Protein AF-A0A524K7Y5-F1 (afdb_monomer)

Radius of gyration: 12.92 Å; Cα contacts (8 Å, |Δi|>4): 139; chains: 1; bounding box: 35×24×33 Å

Foldseek 3Di:
DWAKKAWDQQLHDGDIDGDDPDDDDDDDPPPCSVSSVQLVCCQPPVDHVNHHVVVCLVVRCVSGPDDQQDKTKMWIQDPVGITIDIRTD

Solvent-accessible surface area (backbone atoms only — not comparable to full-atom values): 5318 Å² total; per-residue (Å²): 97,70,40,36,39,40,33,34,48,57,78,75,36,67,52,76,47,80,47,62,100,76,78,85,84,82,76,63,90,88,69,46,60,67,52,54,55,42,42,52,44,24,37,76,74,40,26,56,93,86,39,58,38,95,82,34,58,70,61,59,51,71,62,48,87,63,64,89,75,41,62,32,36,25,40,37,37,30,79,89,46,75,46,72,35,75,49,71,106

Mean predicted aligned error: 5.83 Å

Nearest PDB structures (foldseek):
  3gdu-assembly1_A  TM=3.554E-01  e=2.032E+00  Escherichia coli K-12
  7co7-assembly1_D  TM=3.660E-01  e=3.596E+00  Pseudomonas aeruginosa PAO1
  5h8w-assembly1_A  TM=2.160E-01  e=1.389E+00  Thermoplasma acidophilum
  3d8p-assembly2_B  TM=2.014E-01  e=4.349E+00  Staphylococcus aureus subsp. aureus Mu50
  7co5-assembly1_J  TM=1.949E-01  e=3.375E+00  Pseudomonas aeruginosa PAO1

Secondary structure (DSSP, 8-state):
-EEEEEEEEETTEEEEEE--SS-----STTSSHHHHHHHHHHHHH-EETTEEGGGTHHHHHHT--S-TT--EEEEEEETTEEEEEEE--

Structure (mmCIF, N/CA/C/O backbone):
data_AF-A0A524K7Y5-F1
#
_entry.id   AF-A0A524K7Y5-F1
#
loop_
_atom_site.group_PDB
_atom_site.id
_atom_site.type_symbol
_atom_site.label_atom_id
_atom_site.label_alt_id
_atom_site.label_comp_id
_atom_site.label_asym_id
_atom_site.label_entity_id
_atom_site.label_seq_id
_atom_site.pdbx_PDB_ins_code
_atom_site.Cartn_x
_atom_site.Cartn_y
_atom_site.Cartn_z
_atom_site.occupancy
_atom_site.B_iso_or_equiv
_atom_site.auth_seq_id
_atom_site.auth_comp_id
_atom_site.auth_asym_id
_atom_site.auth_atom_id
_atom_site.pdbx_PDB_model_num
ATOM 1 N N . MET A 1 1 ? -8.356 -2.072 13.572 1.00 90.31 1 MET A N 1
ATOM 2 C CA . MET A 1 1 ? -8.808 -1.781 12.190 1.00 90.31 1 MET A CA 1
ATOM 3 C C . MET A 1 1 ? -7.793 -0.884 11.492 1.00 90.31 1 MET A C 1
ATOM 5 O O . MET A 1 1 ? -7.188 -0.079 12.185 1.00 90.31 1 MET A O 1
ATOM 9 N N . ILE A 1 2 ? -7.578 -1.001 10.172 1.00 94.38 2 ILE A N 1
ATOM 10 C CA . ILE A 1 2 ? -6.685 -0.087 9.423 1.00 94.38 2 ILE A CA 1
ATOM 11 C C . ILE A 1 2 ? -7.396 1.261 9.212 1.00 94.38 2 ILE A C 1
ATOM 13 O O . ILE A 1 2 ?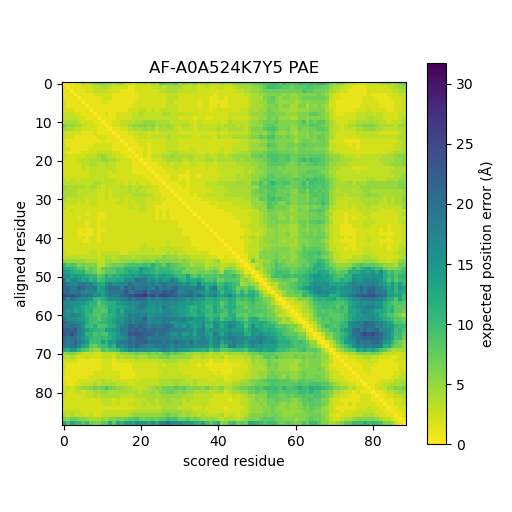 -8.566 1.289 8.840 1.00 94.38 2 ILE A O 1
ATOM 17 N N . ARG A 1 3 ? -6.685 2.364 9.458 1.00 96.88 3 ARG A N 1
ATOM 18 C CA . ARG A 1 3 ? -7.150 3.762 9.390 1.00 96.88 3 ARG A CA 1
ATOM 19 C C . ARG A 1 3 ? -6.480 4.574 8.292 1.00 96.88 3 ARG A C 1
ATOM 21 O O . ARG A 1 3 ? -7.080 5.510 7.770 1.00 96.88 3 ARG A O 1
ATOM 28 N N . LYS A 1 4 ? -5.235 4.248 7.958 1.00 97.81 4 LYS A N 1
ATOM 29 C CA . LYS A 1 4 ? -4.458 4.958 6.941 1.00 97.81 4 LYS A CA 1
ATOM 30 C C . LYS A 1 4 ? -3.556 3.978 6.211 1.00 97.81 4 LYS A C 1
ATOM 32 O O . LYS A 1 4 ? -3.006 3.075 6.837 1.00 97.81 4 LYS A O 1
ATOM 37 N N . ILE A 1 5 ? -3.412 4.191 4.912 1.00 97.44 5 ILE A N 1
ATOM 38 C CA . ILE A 1 5 ? -2.442 3.524 4.051 1.00 97.44 5 ILE A CA 1
ATOM 39 C C . ILE A 1 5 ? -1.594 4.621 3.417 1.00 97.44 5 ILE A C 1
ATOM 41 O O . ILE A 1 5 ? -2.144 5.519 2.778 1.00 97.44 5 ILE A O 1
ATOM 45 N N . GLU A 1 6 ? -0.280 4.545 3.559 1.00 97.50 6 GLU A N 1
ATOM 46 C CA . GLU A 1 6 ? 0.670 5.355 2.802 1.00 97.50 6 GLU A CA 1
ATOM 47 C C . GLU A 1 6 ? 1.494 4.439 1.919 1.00 97.50 6 GLU A C 1
ATOM 49 O O . GLU A 1 6 ? 2.022 3.426 2.362 1.00 97.50 6 GLU A O 1
ATOM 54 N N . ILE A 1 7 ? 1.538 4.771 0.638 1.00 94.44 7 ILE A N 1
ATOM 55 C CA . ILE A 1 7 ? 2.208 3.995 -0.391 1.00 94.44 7 ILE A CA 1
ATOM 56 C C . ILE A 1 7 ? 3.262 4.907 -1.001 1.00 94.44 7 ILE A C 1
ATOM 58 O O . ILE A 1 7 ? 2.907 5.987 -1.476 1.00 94.44 7 ILE A O 1
ATOM 62 N N . GLN A 1 8 ? 4.515 4.461 -1.019 1.00 92.19 8 GLN A N 1
ATOM 63 C CA . GLN A 1 8 ? 5.618 5.129 -1.702 1.00 92.19 8 GLN A CA 1
ATOM 64 C C . GLN A 1 8 ? 6.163 4.216 -2.793 1.00 92.19 8 GLN A C 1
ATOM 66 O O . GLN A 1 8 ? 6.609 3.097 -2.532 1.00 92.19 8 GLN A O 1
ATOM 71 N N . ASN A 1 9 ? 6.074 4.701 -4.031 1.00 87.19 9 ASN A N 1
ATOM 72 C CA . ASN A 1 9 ? 6.596 4.066 -5.238 1.00 87.19 9 ASN A CA 1
ATOM 73 C C . ASN A 1 9 ? 6.158 2.607 -5.490 1.00 87.19 9 ASN A C 1
ATOM 75 O O . ASN A 1 9 ? 6.725 1.909 -6.334 1.00 87.19 9 ASN A O 1
ATOM 79 N N . PHE A 1 10 ? 5.093 2.126 -4.848 1.00 86.00 10 PHE A N 1
ATOM 80 C CA . PHE A 1 10 ? 4.597 0.766 -5.051 1.00 86.00 10 PHE A CA 1
ATOM 81 C C . PHE A 1 10 ? 3.959 0.620 -6.430 1.00 86.00 10 PHE A C 1
ATOM 83 O O . PHE A 1 10 ? 2.841 1.077 -6.672 1.00 86.00 10 PHE A O 1
ATOM 90 N N . ARG A 1 11 ? 4.698 -0.003 -7.360 1.00 82.56 11 ARG A N 1
ATOM 91 C CA . ARG A 1 11 ? 4.403 -0.002 -8.807 1.00 82.56 11 ARG A CA 1
ATOM 92 C C . ARG A 1 11 ? 4.291 1.404 -9.395 1.00 82.56 11 ARG A C 1
ATOM 94 O O . ARG A 1 11 ? 3.354 1.694 -10.141 1.00 82.56 11 ARG A O 1
ATOM 101 N N . GLY A 1 12 ? 5.205 2.287 -8.996 1.00 80.31 12 GLY A N 1
ATOM 102 C CA . GLY A 1 12 ? 5.213 3.680 -9.446 1.00 80.31 12 GLY A CA 1
ATOM 103 C C . GLY A 1 12 ? 4.017 4.491 -8.943 1.00 80.31 12 GLY A C 1
ATOM 104 O O . GLY A 1 12 ? 3.677 5.515 -9.527 1.00 80.31 12 GLY A O 1
ATOM 105 N N . GLN A 1 13 ? 3.330 4.023 -7.897 1.00 85.00 13 GLN A N 1
ATOM 106 C CA . GLN A 1 13 ? 2.255 4.762 -7.249 1.00 85.00 13 GLN A CA 1
ATOM 107 C C . GLN A 1 13 ? 2.738 5.304 -5.913 1.00 85.00 13 GLN A C 1
ATOM 109 O O . GLN A 1 13 ? 3.178 4.536 -5.060 1.00 85.00 13 GLN A O 1
ATOM 114 N N . THR A 1 14 ? 2.538 6.602 -5.718 1.00 91.62 14 THR A N 1
ATOM 115 C CA . THR A 1 14 ? 2.676 7.258 -4.421 1.00 91.62 14 THR A CA 1
ATOM 116 C C . THR A 1 14 ? 1.334 7.859 -4.042 1.00 91.62 14 THR A C 1
ATOM 118 O O . THR A 1 14 ? 0.776 8.655 -4.799 1.00 91.62 14 THR A O 1
ATOM 121 N N . LYS A 1 15 ? 0.754 7.412 -2.925 1.00 93.38 15 LYS A N 1
ATOM 122 C CA . LYS A 1 15 ? -0.561 7.884 -2.472 1.00 93.38 15 LYS A CA 1
ATOM 123 C C . LYS A 1 15 ? -0.788 7.645 -0.987 1.00 93.38 15 LYS A C 1
ATOM 125 O O . LYS A 1 15 ? -0.296 6.672 -0.423 1.00 93.38 15 LYS A O 1
ATOM 130 N N . THR A 1 16 ? -1.659 8.470 -0.422 1.00 96.69 16 THR A N 1
ATOM 131 C CA . THR A 1 16 ? -2.192 8.310 0.930 1.00 96.69 16 THR A CA 1
ATOM 132 C C . THR A 1 16 ? -3.694 8.060 0.850 1.00 96.69 16 THR A C 1
ATOM 134 O O . THR A 1 16 ? -4.411 8.777 0.153 1.00 96.69 16 THR A O 1
ATOM 137 N N . VAL A 1 17 ? -4.175 7.030 1.544 1.00 95.31 17 VAL A N 1
ATOM 138 C CA . VAL A 1 17 ? -5.592 6.654 1.607 1.00 95.31 17 VAL A CA 1
ATOM 139 C C . VAL A 1 17 ? -6.022 6.612 3.067 1.00 95.31 17 VAL A C 1
ATOM 141 O O . VAL A 1 17 ? -5.478 5.843 3.857 1.00 95.31 17 VAL A O 1
ATOM 144 N N . HIS A 1 18 ? -7.012 7.426 3.420 1.00 96.44 18 HIS A N 1
ATOM 145 C CA . HIS A 1 18 ? -7.673 7.366 4.721 1.00 96.44 18 HIS A CA 1
ATOM 146 C C . HIS A 1 18 ? -8.853 6.398 4.647 1.00 96.44 18 HIS A C 1
ATOM 148 O O . HIS A 1 18 ? -9.581 6.391 3.655 1.00 96.44 18 HIS A O 1
ATOM 154 N N . LEU A 1 19 ? -9.014 5.572 5.680 1.00 95.56 19 LEU A N 1
ATOM 155 C CA . LEU A 1 19 ? -10.026 4.525 5.739 1.00 95.56 19 LEU A CA 1
ATOM 156 C C . LEU A 1 19 ? -11.000 4.753 6.895 1.00 95.56 19 LEU A C 1
ATOM 158 O O . LEU A 1 19 ? -10.593 5.042 8.022 1.00 95.56 19 LEU A O 1
ATOM 162 N N . ASP A 1 20 ? -12.278 4.526 6.613 1.00 95.06 20 ASP A N 1
ATOM 163 C CA . ASP A 1 20 ? -13.354 4.459 7.603 1.00 95.06 20 ASP A CA 1
ATOM 164 C C . ASP A 1 20 ? -13.929 3.030 7.684 1.00 95.06 20 ASP A C 1
ATOM 166 O O . ASP A 1 20 ? -13.336 2.087 7.158 1.00 95.06 20 ASP A O 1
ATOM 170 N N . ARG A 1 21 ? -15.071 2.833 8.349 1.00 92.56 21 ARG A N 1
ATOM 171 C CA . ARG A 1 21 ? -15.731 1.534 8.573 1.00 92.56 21 ARG A CA 1
ATOM 172 C C . ARG A 1 21 ? -15.946 0.727 7.294 1.00 92.56 21 ARG A C 1
ATOM 174 O O . ARG A 1 21 ? -15.732 -0.482 7.298 1.00 92.56 21 ARG A O 1
ATOM 181 N N . ILE A 1 22 ? -16.362 1.392 6.218 1.00 95.25 22 ILE A N 1
ATOM 182 C CA . ILE A 1 22 ? -16.583 0.799 4.897 1.00 95.25 22 ILE A CA 1
ATOM 183 C C . ILE A 1 22 ? -15.921 1.710 3.868 1.00 95.25 22 ILE A C 1
ATOM 185 O O . ILE A 1 22 ? -16.194 2.905 3.837 1.00 95.25 22 ILE A O 1
ATOM 189 N N . ASN A 1 23 ? -15.072 1.139 3.013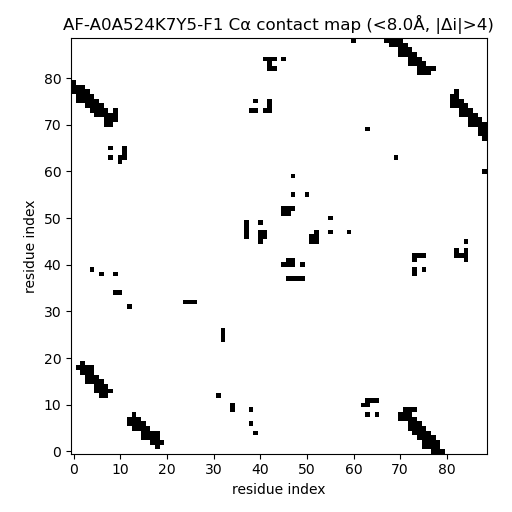 1.00 94.50 23 ASN A N 1
ATOM 190 C CA . ASN A 1 23 ? -14.349 1.880 1.982 1.00 94.50 23 ASN A CA 1
ATOM 191 C C . ASN A 1 23 ? -14.604 1.251 0.619 1.00 94.50 23 ASN A C 1
ATOM 193 O O . ASN A 1 23 ? -14.486 0.036 0.460 1.00 94.50 23 ASN A O 1
ATOM 197 N N . ILE A 1 24 ? -14.909 2.086 -0.370 1.00 96.00 24 ILE A N 1
ATOM 198 C CA . ILE A 1 24 ? -15.113 1.657 -1.752 1.00 96.00 24 ILE A CA 1
ATOM 199 C C . ILE A 1 24 ? -13.959 2.199 -2.588 1.00 96.00 24 ILE A C 1
ATOM 201 O O . ILE A 1 24 ? -13.767 3.407 -2.692 1.00 96.00 24 ILE A O 1
ATOM 205 N N . ILE A 1 25 ? -13.199 1.298 -3.212 1.00 93.31 25 ILE A N 1
ATOM 206 C CA . ILE A 1 25 ? -12.121 1.652 -4.139 1.00 93.31 25 ILE A CA 1
ATOM 207 C C . ILE A 1 25 ? -12.620 1.409 -5.564 1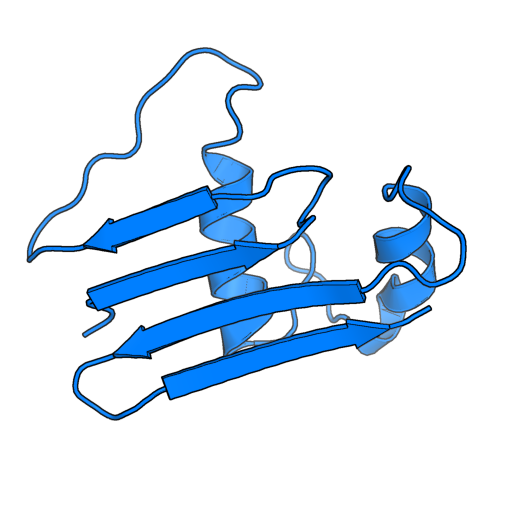.00 93.31 25 ILE A C 1
ATOM 209 O O . ILE A 1 25 ? -12.681 0.272 -6.030 1.00 93.31 25 ILE A O 1
ATOM 213 N N . ALA A 1 26 ? -12.953 2.487 -6.272 1.00 95.75 26 ALA A N 1
ATOM 214 C CA . ALA A 1 26 ? -13.459 2.449 -7.642 1.00 95.75 26 ALA A CA 1
ATOM 215 C C . ALA A 1 26 ? -12.599 3.297 -8.592 1.00 95.75 26 ALA A C 1
ATOM 217 O O . ALA A 1 26 ? -11.837 4.165 -8.173 1.00 95.75 26 ALA A O 1
ATOM 218 N N . GLY A 1 27 ? -12.693 3.021 -9.893 1.00 95.00 27 GLY A N 1
ATOM 219 C CA . GLY A 1 27 ? -11.920 3.719 -10.920 1.00 95.00 27 GLY A CA 1
ATOM 220 C C . GLY A 1 27 ? -11.753 2.902 -12.197 1.00 95.00 27 GLY A C 1
ATOM 221 O O . GLY A 1 27 ? -12.025 1.698 -12.221 1.00 95.00 27 GLY A O 1
ATOM 222 N N . LYS A 1 28 ? -11.276 3.554 -13.262 1.00 97.12 28 LYS A N 1
ATOM 223 C CA . LYS A 1 28 ? -11.044 2.940 -14.582 1.00 97.12 28 LYS A CA 1
ATOM 224 C C . LYS A 1 28 ? -10.032 1.784 -14.520 1.00 97.12 28 LYS A C 1
ATOM 226 O O . LYS A 1 28 ? -9.291 1.620 -13.546 1.00 97.12 28 LYS A O 1
ATOM 231 N N . ASN A 1 29 ? -9.994 0.950 -15.555 1.00 95.00 29 ASN A N 1
ATOM 232 C CA . ASN A 1 29 ? -8.948 -0.068 -15.686 1.00 95.00 29 ASN A CA 1
ATOM 233 C C . ASN A 1 29 ? -7.562 0.594 -15.668 1.00 95.00 29 ASN A C 1
ATOM 235 O O . ASN A 1 29 ? -7.394 1.695 -16.181 1.00 95.00 29 ASN A O 1
ATOM 239 N N . GLY A 1 30 ? -6.598 -0.038 -14.995 1.00 88.62 30 GLY A N 1
ATOM 240 C CA . GLY A 1 30 ? -5.257 0.527 -14.807 1.00 88.62 30 GLY A CA 1
ATOM 241 C C . GLY A 1 30 ? -5.130 1.608 -13.723 1.00 88.62 30 GLY A C 1
ATOM 242 O O . GLY A 1 30 ? -4.013 1.975 -13.389 1.00 88.62 30 GLY A O 1
ATOM 243 N N . SER A 1 31 ? -6.216 2.061 -13.077 1.00 90.31 31 SER A N 1
ATOM 244 C CA . SER A 1 31 ? -6.156 3.135 -12.060 1.00 90.31 31 SER A CA 1
ATOM 245 C C . SER A 1 31 ? -5.477 2.755 -10.729 1.00 90.31 31 SER A C 1
ATOM 247 O O . SER A 1 31 ? -5.481 3.537 -9.781 1.00 90.31 31 SER A O 1
ATOM 249 N N . GLY A 1 32 ? -4.946 1.533 -10.613 1.00 89.94 32 GLY A N 1
ATOM 250 C CA . GLY A 1 32 ? -4.230 1.077 -9.419 1.00 89.94 32 GLY A CA 1
ATOM 251 C C . GLY A 1 32 ? -5.106 0.581 -8.262 1.00 89.94 32 GLY A C 1
ATOM 252 O O . GLY A 1 32 ? -4.629 0.539 -7.133 1.00 89.94 32 GLY A O 1
ATOM 253 N N . LYS A 1 33 ? -6.361 0.171 -8.508 1.00 94.38 33 LYS A N 1
ATOM 254 C CA . LYS A 1 33 ? -7.247 -0.408 -7.470 1.00 94.38 33 LYS A CA 1
ATOM 255 C C . LYS A 1 33 ? -6.632 -1.652 -6.821 1.00 94.38 33 LYS A C 1
ATOM 257 O O . LYS A 1 33 ? -6.397 -1.677 -5.619 1.00 94.38 33 LYS A O 1
ATOM 262 N N . SER A 1 34 ? -6.280 -2.650 -7.636 1.00 92.38 34 SER A N 1
ATOM 263 C CA . SER A 1 34 ? -5.598 -3.864 -7.168 1.00 92.38 34 SER A CA 1
ATOM 264 C C . SER A 1 34 ? -4.208 -3.561 -6.606 1.00 92.38 34 SER A C 1
ATOM 266 O O . SER A 1 34 ? -3.727 -4.296 -5.759 1.00 92.38 34 SER A O 1
ATOM 268 N N . THR A 1 35 ? -3.562 -2.471 -7.036 1.00 91.12 35 THR A N 1
ATOM 269 C CA . THR A 1 35 ? -2.285 -2.026 -6.457 1.00 91.12 35 THR A CA 1
ATOM 270 C C . THR A 1 35 ? -2.443 -1.640 -4.988 1.00 91.12 35 THR A C 1
ATOM 272 O O . THR A 1 35 ? -1.580 -1.997 -4.200 1.00 91.12 35 THR A O 1
ATOM 275 N N . ILE A 1 36 ? -3.551 -0.996 -4.598 1.00 92.88 36 ILE A N 1
ATOM 276 C CA . ILE A 1 36 ? -3.829 -0.690 -3.184 1.00 92.88 36 ILE A CA 1
ATOM 277 C C . ILE A 1 36 ? -4.020 -1.983 -2.383 1.00 92.88 36 ILE A C 1
ATOM 279 O O . ILE A 1 36 ? -3.416 -2.137 -1.329 1.00 92.88 36 ILE A O 1
ATOM 283 N N . ALA A 1 37 ? -4.802 -2.936 -2.901 1.00 92.06 37 ALA A N 1
ATOM 284 C CA . ALA A 1 37 ? -4.997 -4.225 -2.235 1.00 92.06 37 ALA A CA 1
ATOM 285 C C . ALA A 1 37 ? -3.671 -4.990 -2.057 1.00 92.06 37 ALA A C 1
ATOM 287 O O . ALA A 1 37 ? -3.374 -5.466 -0.966 1.00 92.06 37 ALA A O 1
ATOM 288 N N . HIS A 1 38 ? -2.834 -5.037 -3.099 1.00 90.62 38 HIS A N 1
ATOM 289 C CA . HIS A 1 38 ? -1.512 -5.662 -3.022 1.00 90.62 38 HIS A CA 1
ATOM 290 C C . HIS A 1 38 ? -0.542 -4.915 -2.101 1.00 90.62 38 HIS A C 1
ATOM 292 O O . HIS A 1 38 ? 0.321 -5.552 -1.518 1.00 90.62 38 HIS A O 1
ATOM 298 N N . ALA A 1 39 ? -0.655 -3.591 -1.964 1.00 91.12 39 ALA A N 1
ATOM 299 C CA . ALA A 1 39 ? 0.166 -2.832 -1.023 1.00 91.12 39 ALA A CA 1
ATOM 300 C C . ALA A 1 39 ? -0.159 -3.220 0.431 1.00 91.12 39 ALA A C 1
ATOM 302 O O . ALA A 1 39 ? 0.749 -3.382 1.241 1.00 91.12 39 ALA A O 1
ATOM 303 N N . ILE A 1 40 ? -1.442 -3.433 0.747 1.00 92.88 40 ILE A N 1
ATOM 304 C CA . ILE A 1 40 ? -1.871 -3.919 2.068 1.00 92.88 40 ILE A CA 1
ATOM 305 C C . ILE A 1 40 ? -1.322 -5.331 2.327 1.00 92.88 40 ILE A C 1
ATOM 307 O O . ILE A 1 40 ? -0.727 -5.569 3.375 1.00 92.88 40 ILE A O 1
ATOM 311 N N . ASP A 1 41 ? -1.485 -6.246 1.368 1.00 91.44 41 ASP A N 1
ATOM 312 C CA . ASP A 1 41 ? -0.961 -7.623 1.435 1.00 91.44 41 ASP A CA 1
ATOM 313 C C . ASP A 1 41 ? 0.570 -7.641 1.606 1.00 91.44 41 ASP A C 1
ATOM 315 O O . ASP A 1 41 ? 1.104 -8.320 2.483 1.00 91.44 41 ASP A O 1
ATOM 319 N N . PHE A 1 42 ? 1.274 -6.792 0.854 1.00 89.12 42 PHE A N 1
ATOM 320 C CA . PHE A 1 42 ? 2.709 -6.574 0.997 1.00 89.12 42 PHE A CA 1
ATOM 321 C C . PHE A 1 42 ? 3.078 -6.111 2.403 1.00 89.12 42 PHE A C 1
ATOM 323 O O . PHE A 1 42 ? 3.923 -6.734 3.037 1.00 89.12 42 PHE A O 1
ATOM 330 N N . ALA A 1 43 ? 2.451 -5.056 2.923 1.00 91.31 43 ALA A N 1
ATOM 331 C CA . ALA A 1 43 ? 2.796 -4.530 4.239 1.00 91.31 43 ALA A CA 1
ATOM 332 C C . ALA A 1 43 ? 2.613 -5.584 5.3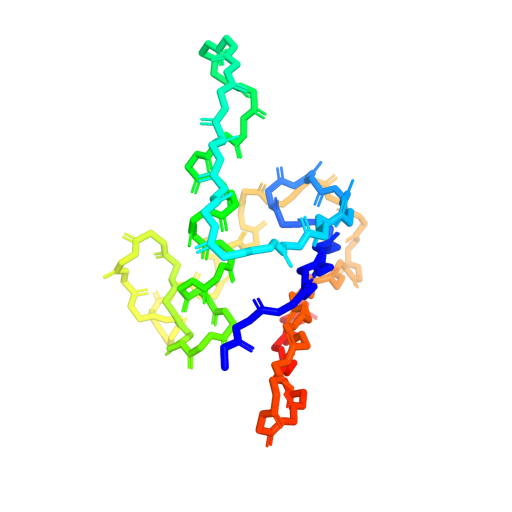42 1.00 91.31 43 ALA A C 1
ATOM 334 O O . ALA A 1 43 ? 3.520 -5.791 6.151 1.00 91.31 43 ALA A O 1
ATOM 335 N N . ILE A 1 44 ? 1.476 -6.288 5.333 1.00 91.25 44 ILE A N 1
ATOM 336 C CA . ILE A 1 44 ? 1.115 -7.245 6.384 1.00 91.25 44 ILE A CA 1
ATOM 337 C C . ILE A 1 44 ? 1.927 -8.536 6.257 1.00 91.25 44 ILE A C 1
ATOM 339 O O . ILE A 1 44 ? 2.596 -8.938 7.208 1.00 91.25 44 ILE A O 1
ATOM 343 N N . PHE A 1 45 ? 1.900 -9.175 5.091 1.00 88.56 45 PHE A N 1
ATOM 344 C CA . PHE A 1 45 ? 2.405 -10.540 4.924 1.00 88.56 45 PHE A CA 1
ATOM 345 C C . PHE A 1 45 ? 3.740 -10.605 4.198 1.00 88.56 45 PHE A C 1
ATOM 347 O O . PHE A 1 45 ? 4.438 -11.608 4.277 1.00 88.56 45 PHE A O 1
ATOM 354 N N . GLY A 1 46 ? 4.138 -9.528 3.528 1.00 84.75 46 GLY A N 1
ATOM 355 C CA . GLY A 1 46 ? 5.315 -9.563 2.679 1.00 84.75 46 GLY A CA 1
ATOM 356 C C . GLY A 1 46 ? 5.072 -10.328 1.392 1.00 84.75 46 GLY A C 1
ATOM 357 O O . GLY A 1 46 ? 5.987 -10.949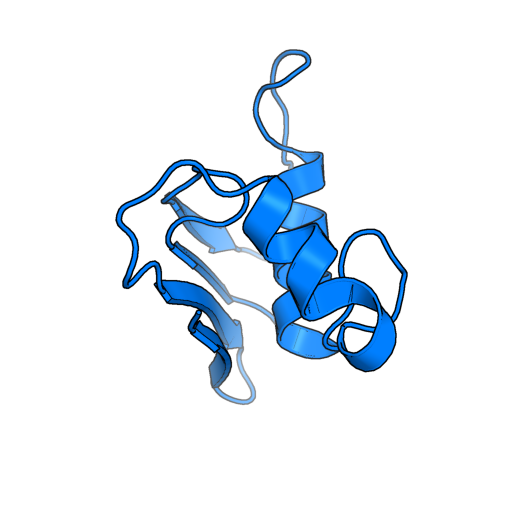 0.869 1.00 84.75 46 GLY A O 1
ATOM 358 N N . HIS A 1 47 ? 3.849 -10.311 0.878 1.00 84.62 47 HIS A N 1
ATOM 359 C CA . HIS A 1 47 ? 3.569 -10.883 -0.426 1.00 84.62 47 HIS A CA 1
ATOM 360 C C . HIS A 1 47 ? 3.671 -9.823 -1.519 1.00 84.62 47 HIS A C 1
ATOM 362 O O . HIS A 1 47 ? 3.308 -8.658 -1.341 1.00 84.62 47 HIS A O 1
ATOM 368 N N . TYR A 1 48 ? 4.098 -10.243 -2.701 1.00 76.75 48 TYR A N 1
ATOM 369 C CA . TYR A 1 48 ? 3.990 -9.457 -3.920 1.00 76.75 48 TYR A CA 1
ATOM 370 C C . TYR A 1 48 ? 3.212 -10.263 -4.959 1.00 76.75 48 TYR A C 1
ATOM 372 O O . TYR A 1 48 ? 3.658 -11.322 -5.375 1.00 76.75 48 TYR A O 1
ATOM 380 N N . ARG A 1 49 ? 2.025 -9.789 -5.374 1.00 71.38 49 ARG A N 1
ATOM 381 C CA . ARG A 1 49 ? 1.071 -10.556 -6.221 1.00 71.38 49 ARG A CA 1
ATOM 382 C C . ARG A 1 49 ? 0.662 -11.921 -5.637 1.00 71.38 49 ARG A C 1
ATOM 384 O O . ARG A 1 49 ? 0.372 -12.835 -6.401 1.00 71.38 49 ARG A O 1
ATOM 391 N N . GLY A 1 50 ? 0.624 -12.065 -4.314 1.00 67.25 50 GLY A N 1
ATOM 392 C CA . GLY A 1 50 ? 0.286 -13.340 -3.674 1.00 67.25 50 GLY A CA 1
ATOM 393 C C . GLY A 1 50 ? 1.408 -14.387 -3.696 1.00 67.25 50 GLY A C 1
ATOM 394 O O . GLY A 1 50 ? 1.166 -15.520 -3.298 1.00 67.25 50 GLY A O 1
ATOM 395 N N . SER A 1 51 ? 2.620 -14.027 -4.134 1.00 69.62 51 SER A N 1
ATOM 396 C CA . SER A 1 51 ? 3.836 -14.823 -3.920 1.00 69.62 51 SER A CA 1
ATOM 397 C C . SER A 1 51 ? 4.693 -14.216 -2.813 1.00 69.62 51 SER A C 1
ATOM 399 O O . SER A 1 51 ? 4.706 -12.997 -2.643 1.00 69.62 51 SER A O 1
ATOM 401 N N . ASP A 1 52 ? 5.421 -15.058 -2.085 1.00 67.19 52 ASP A N 1
ATOM 402 C CA . ASP A 1 52 ? 6.319 -14.640 -1.008 1.00 67.19 52 ASP A CA 1
ATOM 403 C C . ASP A 1 52 ? 7.466 -13.754 -1.544 1.00 67.19 52 ASP A C 1
ATOM 405 O O . ASP A 1 52 ? 8.105 -14.074 -2.557 1.00 67.19 52 ASP A O 1
ATOM 409 N N . LEU A 1 53 ? 7.726 -12.621 -0.878 1.00 63.94 53 LEU A N 1
ATOM 410 C CA . LEU A 1 53 ? 8.798 -11.675 -1.224 1.00 63.94 53 LEU A CA 1
ATOM 411 C C . LEU A 1 53 ? 10.172 -12.335 -1.263 1.00 63.94 53 LEU A C 1
ATOM 413 O O . LEU A 1 53 ? 10.994 -11.948 -2.095 1.00 63.94 53 LEU A O 1
ATOM 417 N N . ALA A 1 54 ? 10.413 -13.336 -0.409 1.00 55.84 54 ALA A N 1
ATOM 418 C CA . ALA A 1 54 ? 11.685 -14.059 -0.363 1.00 55.84 54 ALA A CA 1
ATOM 419 C C . ALA A 1 54 ? 12.056 -14.698 -1.716 1.00 55.84 54 ALA A C 1
ATOM 421 O O . ALA A 1 54 ? 13.230 -14.933 -1.984 1.00 55.84 54 ALA A O 1
ATOM 422 N N . GLN A 1 55 ? 11.068 -14.941 -2.584 1.00 57.12 55 GLN A N 1
ATOM 423 C CA . GLN A 1 55 ? 11.261 -15.519 -3.916 1.00 57.12 55 GLN A CA 1
ATOM 424 C C . GLN A 1 55 ? 11.198 -14.482 -5.050 1.00 57.12 55 GLN A C 1
ATOM 426 O O . GLN A 1 55 ? 11.394 -14.836 -6.210 1.00 57.12 55 GLN A O 1
ATOM 431 N N . THR A 1 56 ? 10.883 -13.214 -4.755 1.00 61.16 56 THR A N 1
ATOM 432 C CA . THR A 1 56 ? 10.478 -12.231 -5.777 1.00 61.16 56 THR A CA 1
ATOM 433 C C . THR A 1 56 ? 11.075 -10.833 -5.627 1.00 61.16 56 THR A C 1
ATOM 435 O O . THR A 1 56 ? 10.679 -9.959 -6.392 1.00 61.16 56 THR A O 1
ATOM 438 N N . ALA A 1 57 ? 12.040 -10.592 -4.731 1.00 61.59 57 ALA A N 1
ATOM 439 C CA . ALA A 1 57 ? 12.688 -9.278 -4.591 1.00 61.59 57 ALA A CA 1
ATOM 440 C C . ALA A 1 57 ? 13.180 -8.704 -5.941 1.00 61.59 57 ALA A C 1
ATOM 442 O O . ALA A 1 57 ? 12.803 -7.590 -6.307 1.00 61.59 57 ALA A O 1
ATOM 443 N N . ASP A 1 58 ? 13.877 -9.505 -6.752 1.00 62.44 58 ASP A N 1
ATOM 444 C CA . ASP A 1 58 ? 14.313 -9.103 -8.100 1.00 62.44 58 ASP A CA 1
ATOM 445 C C . ASP A 1 58 ? 13.132 -8.812 -9.042 1.00 62.44 58 ASP A C 1
ATOM 447 O O . ASP A 1 58 ? 13.145 -7.854 -9.817 1.00 62.44 58 ASP A O 1
ATOM 451 N N . ALA A 1 59 ? 12.055 -9.598 -8.948 1.00 63.25 59 ALA A N 1
ATOM 452 C CA . ALA A 1 59 ? 10.842 -9.395 -9.738 1.00 63.25 59 ALA A CA 1
ATOM 453 C C . ALA A 1 59 ? 10.077 -8.126 -9.318 1.00 63.25 59 ALA A C 1
ATOM 455 O O . ALA A 1 59 ? 9.488 -7.452 -10.168 1.00 63.25 59 ALA A O 1
ATOM 456 N N . VAL A 1 60 ? 10.103 -7.768 -8.032 1.00 63.38 60 VAL A N 1
ATOM 457 C CA . VAL A 1 60 ? 9.493 -6.544 -7.493 1.00 63.38 60 VAL A CA 1
ATOM 458 C C . VAL A 1 60 ? 10.205 -5.316 -8.056 1.00 63.38 60 VAL A C 1
ATOM 460 O O . VAL A 1 60 ? 9.530 -4.399 -8.536 1.00 63.38 60 VAL A O 1
ATOM 463 N N . PHE A 1 61 ? 11.542 -5.327 -8.071 1.00 64.06 61 PHE A N 1
ATOM 464 C CA . PHE A 1 61 ? 12.350 -4.231 -8.611 1.00 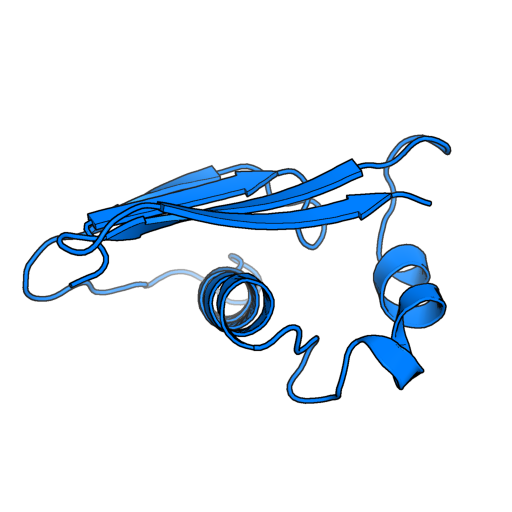64.06 61 PHE A CA 1
ATOM 465 C C . PHE A 1 61 ? 12.391 -4.186 -10.139 1.00 64.06 61 PHE A C 1
ATOM 467 O O . PHE A 1 61 ? 12.478 -3.100 -10.700 1.00 64.06 61 PHE A O 1
ATOM 474 N N . SER A 1 62 ? 12.223 -5.312 -10.839 1.00 61.78 62 SER A N 1
ATOM 475 C CA . SER A 1 62 ? 12.128 -5.318 -12.312 1.00 61.78 62 SER A CA 1
ATOM 476 C C . SER A 1 62 ? 10.939 -4.507 -12.856 1.00 61.78 62 SER A C 1
ATOM 478 O O . SER A 1 62 ? 10.978 -4.008 -13.978 1.00 61.78 62 SER A O 1
ATOM 480 N N . ALA A 1 63 ? 9.880 -4.345 -12.054 1.00 57.59 63 ALA A N 1
ATOM 481 C CA . ALA A 1 63 ? 8.709 -3.527 -12.377 1.00 57.59 63 ALA A CA 1
ATOM 482 C C . ALA A 1 63 ? 8.819 -2.081 -11.852 1.00 57.59 63 ALA A C 1
ATOM 484 O O . ALA A 1 63 ? 7.861 -1.309 -11.961 1.00 57.59 63 ALA A O 1
ATOM 485 N N . TYR A 1 64 ? 9.950 -1.733 -11.242 1.00 60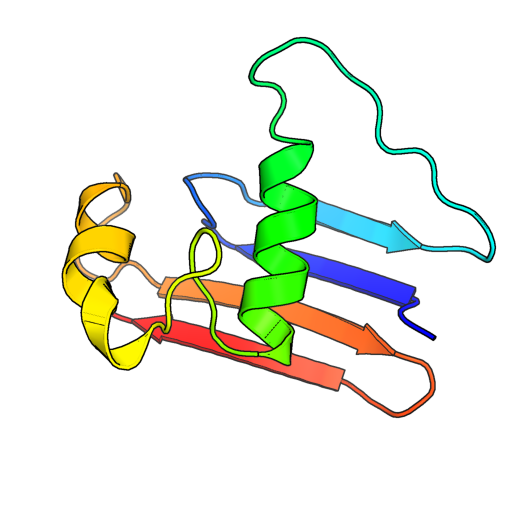.66 64 TYR A N 1
ATOM 486 C CA . TYR A 1 64 ? 10.229 -0.434 -10.657 1.00 60.66 64 TYR A CA 1
ATOM 487 C C . TYR A 1 64 ? 11.050 0.396 -11.649 1.00 60.66 64 TYR A C 1
ATOM 489 O O . TYR A 1 64 ? 12.127 -0.007 -12.070 1.00 60.66 64 TYR A O 1
ATOM 497 N N . SER A 1 65 ? 10.529 1.554 -12.052 1.00 54.62 65 SER A N 1
ATOM 498 C CA . SER A 1 65 ? 11.194 2.465 -13.004 1.00 54.62 65 SER A CA 1
ATOM 499 C C . SER A 1 65 ? 11.796 3.701 -12.322 1.00 54.62 65 SER A C 1
ATOM 501 O O . SER A 1 65 ? 12.033 4.709 -12.981 1.00 54.62 65 SER A O 1
ATOM 503 N N . GLY A 1 66 ? 11.954 3.660 -10.995 1.00 60.03 66 GLY A N 1
ATOM 504 C CA . GLY A 1 66 ? 12.549 4.740 -10.208 1.00 60.03 66 GLY A CA 1
ATOM 505 C C . GLY A 1 66 ? 14.084 4.723 -10.225 1.00 60.03 66 GLY A C 1
ATOM 506 O O . GLY A 1 66 ? 14.672 3.838 -10.847 1.00 60.03 66 GLY A O 1
ATOM 507 N N . PRO A 1 67 ? 14.729 5.699 -9.562 1.00 58.38 67 PRO A N 1
ATOM 508 C CA . PRO A 1 67 ? 16.188 5.781 -9.470 1.00 58.38 67 PRO A CA 1
ATOM 509 C C . PRO A 1 67 ? 16.807 4.516 -8.845 1.00 58.38 67 PRO A C 1
ATOM 511 O O . PRO A 1 67 ? 16.121 3.734 -8.187 1.00 58.38 67 PRO A O 1
ATOM 514 N N . ASP A 1 68 ? 18.101 4.290 -9.099 1.00 58.53 68 ASP A N 1
ATOM 515 C CA . ASP A 1 68 ? 18.817 3.057 -8.725 1.00 58.53 68 ASP A CA 1
ATOM 516 C C . ASP A 1 68 ? 18.920 2.806 -7.210 1.00 58.53 68 ASP A C 1
ATOM 518 O O . ASP A 1 68 ? 19.243 1.693 -6.806 1.00 58.53 68 ASP A O 1
ATOM 522 N N . ASP A 1 69 ? 18.583 3.797 -6.385 1.00 63.34 69 ASP A N 1
ATOM 523 C CA . ASP A 1 69 ? 18.429 3.726 -4.926 1.00 63.34 69 ASP A CA 1
ATOM 524 C C . ASP A 1 69 ? 16.972 3.475 -4.483 1.00 63.34 69 ASP A C 1
ATOM 526 O O . ASP A 1 69 ? 16.611 3.689 -3.326 1.00 63.34 69 ASP A O 1
ATOM 530 N N . GLY A 1 70 ? 16.115 3.051 -5.416 1.00 68.88 70 GLY A N 1
ATOM 531 C CA . GLY A 1 70 ? 14.667 3.019 -5.271 1.00 68.88 70 GLY A CA 1
ATOM 532 C C . GLY A 1 70 ? 14.164 2.340 -3.999 1.00 68.88 70 GLY A C 1
ATOM 533 O O . GLY A 1 70 ? 14.129 1.114 -3.908 1.00 68.88 70 GLY A O 1
ATOM 534 N N . GLU A 1 71 ? 13.681 3.149 -3.054 1.00 80.62 71 GLU A N 1
ATOM 535 C CA . GLU A 1 71 ? 12.940 2.674 -1.887 1.00 80.62 71 GLU A CA 1
ATOM 536 C C . GLU A 1 71 ? 11.448 2.538 -2.214 1.00 80.62 71 GLU A C 1
ATOM 538 O O . GLU A 1 71 ? 10.760 3.490 -2.604 1.00 80.62 71 GLU A O 1
ATOM 543 N N . LEU A 1 72 ? 10.949 1.330 -1.989 1.00 85.81 72 LEU A N 1
ATOM 544 C CA . LEU A 1 72 ? 9.539 0.986 -1.956 1.00 85.81 72 LEU A CA 1
ATOM 545 C C . LEU A 1 72 ? 9.090 0.916 -0.497 1.00 85.81 72 LEU A C 1
ATOM 547 O O . LEU A 1 72 ? 9.631 0.105 0.256 1.00 85.81 72 LEU A O 1
ATOM 551 N N . SER A 1 73 ? 8.052 1.659 -0.113 1.00 90.81 73 SER A N 1
ATOM 552 C CA . SER A 1 73 ? 7.444 1.492 1.211 1.00 90.81 73 SER A CA 1
ATOM 553 C C . SER A 1 73 ? 5.925 1.431 1.172 1.00 90.81 73 SER A C 1
ATOM 555 O O . SER A 1 73 ? 5.260 2.038 0.326 1.00 90.81 73 SER A O 1
ATOM 557 N N . VAL A 1 74 ? 5.375 0.678 2.122 1.00 93.94 74 VAL A N 1
ATOM 558 C CA . VAL A 1 74 ? 3.962 0.749 2.473 1.00 93.94 74 VAL A CA 1
ATOM 559 C C . VAL A 1 74 ? 3.835 0.819 3.988 1.00 93.94 74 VAL A C 1
ATOM 561 O O . VAL A 1 74 ? 4.295 -0.077 4.699 1.00 93.94 74 VAL A O 1
ATOM 564 N N . ASP A 1 75 ? 3.164 1.866 4.456 1.00 96.75 75 ASP A N 1
ATOM 565 C CA . ASP A 1 75 ? 2.885 2.111 5.863 1.00 96.75 75 ASP A CA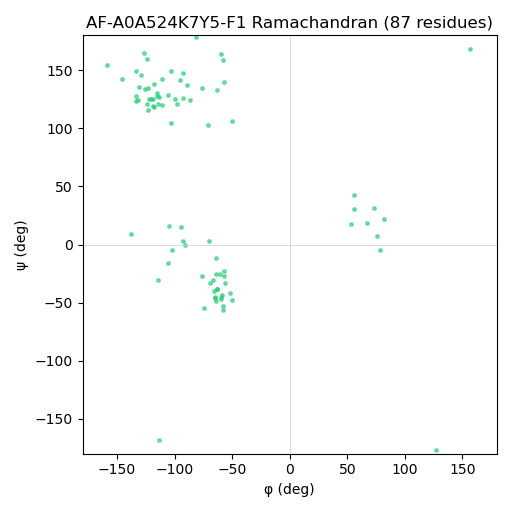 1
ATOM 566 C C . ASP A 1 75 ? 1.377 2.011 6.115 1.00 96.75 75 ASP A C 1
ATOM 568 O O . ASP A 1 75 ? 0.558 2.649 5.449 1.00 96.75 75 ASP A O 1
ATOM 572 N N . LEU A 1 76 ? 0.996 1.191 7.088 1.00 97.31 76 LEU A N 1
ATOM 573 C CA . LEU A 1 76 ? -0.377 1.001 7.533 1.00 97.31 76 LEU A CA 1
ATOM 574 C C . LEU A 1 76 ? -0.509 1.509 8.963 1.00 97.31 76 LEU A C 1
ATOM 576 O O . LEU A 1 76 ? 0.124 0.981 9.875 1.00 97.31 76 LEU A O 1
ATOM 580 N N . LEU A 1 77 ? -1.390 2.480 9.185 1.00 97.44 77 LEU A N 1
ATOM 581 C CA . LEU A 1 77 ? -1.805 2.855 10.533 1.00 97.44 77 LEU A CA 1
ATOM 582 C C . LEU A 1 77 ? -3.063 2.077 10.894 1.00 97.44 77 LEU A C 1
ATOM 584 O O . LEU A 1 77 ? -4.054 2.144 10.166 1.00 97.44 77 LEU A O 1
ATOM 588 N N . SER A 1 78 ? -3.049 1.380 12.024 1.00 95.25 78 SER A N 1
ATOM 589 C CA . SER A 1 78 ? -4.208 0.674 12.562 1.00 95.25 78 SER A CA 1
ATOM 590 C C . SER A 1 78 ? -4.492 1.077 14.007 1.00 95.25 78 SER A C 1
ATOM 592 O O . SER A 1 78 ? -3.627 1.627 14.682 1.00 95.25 78 SER A O 1
ATOM 594 N N . ASP A 1 79 ? -5.688 0.757 14.506 1.00 93.69 79 ASP A N 1
ATOM 595 C CA . ASP A 1 79 ? -6.038 0.972 15.922 1.00 93.69 79 ASP A CA 1
ATOM 596 C C . ASP A 1 79 ? -5.074 0.268 16.894 1.00 93.69 79 ASP A C 1
ATOM 598 O O . ASP A 1 79 ? -4.920 0.700 18.029 1.00 93.69 79 ASP A O 1
ATOM 602 N N . SER A 1 80 ? -4.443 -0.826 16.458 1.00 93.00 80 SER A N 1
ATOM 603 C CA . SER A 1 80 ? -3.491 -1.616 17.248 1.00 93.00 80 SER A CA 1
ATOM 604 C C . SER A 1 80 ? -2.036 -1.163 17.090 1.00 93.00 80 SER A C 1
ATOM 606 O O . SER A 1 80 ? -1.152 -1.767 17.687 1.00 93.00 80 SER A O 1
ATOM 608 N N . GLY A 1 81 ? -1.770 -0.134 16.280 1.00 94.31 81 GLY A N 1
ATOM 609 C CA . GLY A 1 81 ? -0.422 0.361 15.995 1.00 94.31 81 GLY A CA 1
ATOM 610 C C . GLY A 1 81 ? -0.113 0.460 14.503 1.00 94.31 81 GLY A C 1
ATOM 611 O O . GLY A 1 81 ? -0.970 0.221 13.645 1.00 94.31 81 GLY A O 1
ATOM 612 N N . ALA A 1 82 ? 1.125 0.840 14.196 1.00 96.19 82 ALA A N 1
ATOM 613 C CA . ALA A 1 82 ? 1.609 0.986 12.830 1.00 96.19 82 ALA A CA 1
ATOM 614 C C . ALA A 1 82 ? 2.341 -0.277 12.354 1.00 96.19 82 ALA A C 1
ATOM 616 O O . ALA A 1 82 ? 3.091 -0.892 13.110 1.00 96.19 82 ALA A O 1
ATOM 617 N N . ILE A 1 83 ? 2.138 -0.633 11.087 1.00 95.81 83 ILE A N 1
ATOM 618 C CA . ILE A 1 83 ? 2.890 -1.666 10.374 1.00 95.81 83 ILE A CA 1
ATOM 619 C C . ILE A 1 83 ? 3.580 -0.972 9.207 1.00 95.81 83 ILE A C 1
ATOM 621 O O . ILE A 1 83 ? 2.916 -0.323 8.405 1.00 95.81 83 ILE A O 1
ATOM 625 N N . SER A 1 84 ? 4.896 -1.113 9.110 1.00 94.62 84 SER A N 1
ATOM 626 C CA . SER A 1 84 ? 5.685 -0.573 8.006 1.00 94.62 84 SER A CA 1
ATOM 627 C C . SER A 1 84 ? 6.444 -1.707 7.344 1.00 94.62 84 SER A C 1
ATOM 629 O O . SER A 1 84 ? 7.036 -2.546 8.029 1.00 94.62 84 SER A O 1
ATOM 631 N N . ARG A 1 85 ? 6.433 -1.732 6.013 1.00 91.75 85 ARG A N 1
ATOM 632 C CA . ARG A 1 85 ? 7.326 -2.592 5.245 1.00 91.75 85 ARG A CA 1
ATOM 633 C C . ARG A 1 85 ? 8.013 -1.791 4.163 1.00 91.75 85 ARG A C 1
ATOM 635 O O . ARG A 1 85 ? 7.378 -1.019 3.444 1.00 91.75 85 ARG A O 1
ATOM 642 N N . LYS A 1 86 ? 9.313 -2.030 4.049 1.00 89.75 86 LYS A N 1
ATOM 643 C CA . LYS A 1 86 ? 10.198 -1.367 3.106 1.00 89.75 86 LYS A CA 1
ATOM 644 C C . LYS A 1 86 ? 10.995 -2.399 2.330 1.00 89.75 86 LYS A C 1
ATOM 646 O O . LYS A 1 86 ? 11.339 -3.448 2.873 1.00 89.75 86 LYS A O 1
ATOM 651 N N . LEU A 1 87 ? 11.264 -2.092 1.072 1.00 83.50 87 LEU A N 1
ATOM 652 C CA . LEU A 1 87 ? 12.189 -2.832 0.232 1.00 83.50 87 LEU A CA 1
ATOM 653 C C . LEU A 1 87 ? 13.113 -1.813 -0.432 1.00 83.50 87 LEU A C 1
ATOM 655 O O . LEU A 1 87 ? 12.645 -0.877 -1.080 1.00 83.50 87 LEU A O 1
ATOM 659 N N . THR A 1 88 ? 14.411 -1.999 -0.244 1.00 81.00 88 THR A N 1
ATOM 660 C CA . THR A 1 88 ? 15.478 -1.211 -0.868 1.00 81.00 88 THR A CA 1
ATOM 661 C C . THR A 1 88 ? 16.212 -2.091 -1.872 1.00 81.00 88 THR A C 1
ATOM 663 O O . THR A 1 88 ? 16.344 -3.295 -1.629 1.00 81.00 88 THR A O 1
ATOM 666 N N . LYS A 1 89 ? 16.615 -1.507 -3.000 1.00 70.31 89 LYS A N 1
ATOM 667 C CA . LYS A 1 89 ? 17.454 -2.173 -4.001 1.00 70.31 89 LYS A CA 1
ATOM 668 C C . LYS A 1 89 ? 18.887 -2.330 -3.492 1.00 70.31 89 LYS A C 1
ATOM 670 O O . LYS A 1 89 ? 19.319 -1.470 -2.691 1.00 70.31 89 LYS A O 1
#

pLDDT: mean 84.25, std 13.58, range [54.62, 97.81]

Sequence (89 aa):
MIRKIEIQNFRGQTKTVHL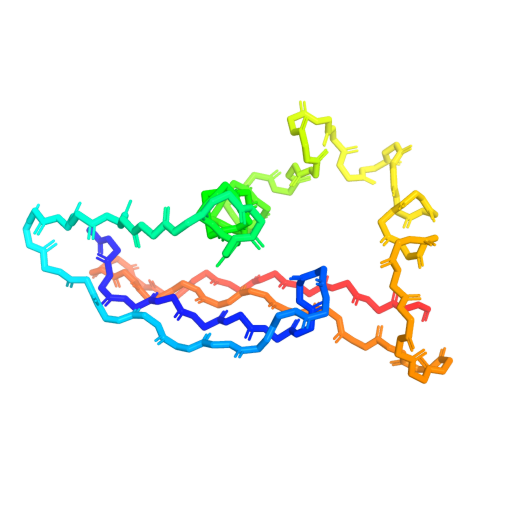DRINIIAGKNGSGKSTIAHAIDFAIFGHYRGSDLAQTADAVFSAYSGPDDGELSVDLLSDSGAISRKLTK